Protein AF-A0A965YN11-F1 (afdb_monomer_lite)

Secondary structure (DSSP, 8-state):
-----PPTT-SEEEEEEE-S-BTTBPTTSEEEEEE-SSEEEEEETT--EEEEEGGGEEEEEEEEHHHHTT-TTSHHHHHHHTT-SSTGGG--------S---------EEEEEEEE-TTS-EEEEEEEESS-SSHHHHHHHHHHHTT-----------

Sequence (158 aa):
MGFFKSRKGSIISDYFNLLENVAGFSKGYMYEVSLYIDHLEITSLQKKTVLLNYEQITDVFYGVETELKEKSKSVIGRAVIGGLLFGTAGAVVGGISGDDTKKVKEHHFYFIISYTNSDSEDSYIQFEDTRVYRGLKLSNKLKELSNIQNMSNTDVHL

pLDDT: mean 77.48, std 19.33, range [33.88, 95.94]

Foldseek 3Di:
DDDPDADVQFPDKDKWAWCPCPPNDHGRAIWIWTHHLFWIWTAHPVGDIDIDGLQFWQDKDKFFLVVLCVVCPDPSNVCSVVVNPDPPVPPPPPDPDDDPDPPPPPRWIKIKTWGQDPVRDIDMTITTDPPPDCRVVVRVVSCVSSVPDPPPPPPPDD

Structure (mmCIF, N/CA/C/O backbone):
data_AF-A0A965YN11-F1
#
_entry.id   AF-A0A965YN11-F1
#
loop_
_atom_site.group_PDB
_atom_site.id
_atom_site.type_symbol
_atom_site.label_atom_id
_atom_site.label_alt_id
_atom_site.label_comp_id
_atom_site.label_asym_id
_atom_site.label_entity_id
_atom_site.label_seq_id
_atom_site.pdbx_PDB_ins_code
_atom_site.Cartn_x
_atom_site.Cartn_y
_atom_site.Cartn_z
_atom_site.occupancy
_atom_site.B_iso_or_equiv
_atom_site.auth_seq_id
_atom_site.auth_comp_id
_atom_site.auth_asym_id
_atom_site.auth_atom_id
_atom_site.pdbx_PDB_model_num
ATOM 1 N N . MET A 1 1 ? -12.496 -17.307 -19.658 1.00 36.31 1 MET A N 1
ATOM 2 C CA . MET A 1 1 ? -11.572 -18.113 -18.829 1.00 36.31 1 MET A CA 1
ATOM 3 C C . MET A 1 1 ? -11.024 -17.214 -17.726 1.00 36.31 1 MET A C 1
ATOM 5 O O . MET A 1 1 ? -10.501 -16.164 -18.055 1.00 36.31 1 MET A O 1
ATOM 9 N N . GLY A 1 2 ? -11.221 -17.586 -16.454 1.00 42.03 2 GLY A N 1
ATOM 10 C CA . GLY A 1 2 ? -10.501 -17.047 -15.288 1.00 42.03 2 GLY A CA 1
ATOM 11 C C . GLY A 1 2 ? -10.832 -15.626 -14.811 1.00 42.03 2 GLY A C 1
ATOM 12 O O . GLY A 1 2 ? -9.965 -14.764 -14.841 1.00 42.03 2 GLY A O 1
ATOM 13 N N . PHE A 1 3 ? -12.043 -15.377 -14.299 1.00 42.72 3 PHE A N 1
ATOM 14 C CA . PHE A 1 3 ? -12.280 -14.199 -13.454 1.00 42.72 3 PHE A CA 1
ATOM 15 C C . PHE A 1 3 ? -11.459 -14.354 -12.167 1.00 42.72 3 PHE A C 1
ATOM 17 O O . PHE A 1 3 ? -11.781 -15.213 -11.344 1.00 42.72 3 PHE A O 1
ATOM 24 N N . PHE A 1 4 ? -10.408 -13.549 -11.992 1.00 54.47 4 PHE A N 1
ATOM 25 C CA . PHE A 1 4 ? -9.762 -13.371 -10.692 1.00 54.47 4 PHE A CA 1
ATOM 26 C C . PHE A 1 4 ? -10.833 -12.882 -9.718 1.00 54.47 4 PHE A C 1
ATOM 28 O O . PHE A 1 4 ? -11.298 -11.744 -9.786 1.00 54.47 4 PHE A O 1
ATOM 35 N N . LYS A 1 5 ? -11.324 -13.804 -8.891 1.00 55.16 5 LYS A N 1
ATOM 36 C CA . LYS A 1 5 ? -12.386 -13.534 -7.934 1.00 55.16 5 LYS A CA 1
ATOM 37 C C . LYS A 1 5 ? -11.743 -12.707 -6.831 1.00 55.16 5 LYS A C 1
ATOM 39 O O . LYS A 1 5 ? -10.870 -13.225 -6.142 1.00 55.16 5 LYS A O 1
ATOM 44 N N . SER A 1 6 ? -12.143 -11.439 -6.706 1.00 64.62 6 SER A N 1
ATOM 45 C CA . SER A 1 6 ? -11.751 -10.617 -5.562 1.00 64.62 6 SER A CA 1
ATOM 46 C C . SER A 1 6 ? -11.988 -11.415 -4.277 1.00 64.62 6 SER A C 1
ATOM 48 O O . SER A 1 6 ? -12.947 -12.204 -4.206 1.00 64.62 6 SER A O 1
ATOM 50 N N . ARG A 1 7 ? -11.121 -11.244 -3.277 1.00 73.56 7 ARG A N 1
ATOM 51 C CA . ARG A 1 7 ? -11.280 -11.908 -1.981 1.00 73.56 7 ARG A CA 1
ATOM 52 C C . ARG A 1 7 ? -12.714 -11.734 -1.467 1.00 73.56 7 ARG A C 1
ATOM 54 O O . ARG A 1 7 ? -13.335 -10.690 -1.641 1.00 73.56 7 ARG A O 1
ATOM 61 N N . LYS A 1 8 ? -13.294 -12.784 -0.878 1.00 79.81 8 LYS A N 1
ATOM 62 C CA . LYS A 1 8 ? -14.704 -12.759 -0.454 1.00 79.81 8 LYS A CA 1
ATOM 63 C C . LYS A 1 8 ? -14.946 -11.558 0.473 1.00 79.81 8 LYS A C 1
ATOM 65 O O . LYS A 1 8 ? -14.317 -11.468 1.522 1.00 79.81 8 LYS A O 1
ATOM 70 N N . GLY A 1 9 ? -15.862 -10.674 0.074 1.00 84.12 9 GLY A N 1
ATOM 71 C CA . GLY A 1 9 ? -16.217 -9.462 0.817 1.00 84.12 9 GLY A CA 1
ATOM 72 C C . GLY A 1 9 ? -15.401 -8.214 0.463 1.00 84.12 9 GLY A C 1
ATOM 73 O O . GLY A 1 9 ? -15.788 -7.136 0.900 1.00 84.12 9 GLY A O 1
ATOM 74 N N . SER A 1 10 ? -14.331 -8.323 -0.333 1.00 90.25 10 SER A N 1
ATOM 75 C CA . SER A 1 10 ? -13.588 -7.148 -0.788 1.00 90.25 10 SER A CA 1
ATOM 76 C C . SER A 1 10 ? -14.289 -6.468 -1.965 1.00 90.25 10 SER A C 1
ATOM 78 O O . SER A 1 10 ? -14.893 -7.110 -2.832 1.00 90.25 10 SER A O 1
ATOM 80 N N . ILE A 1 11 ? -14.197 -5.142 -1.997 1.00 92.94 11 ILE A N 1
ATOM 81 C CA . ILE A 1 11 ? -14.661 -4.285 -3.091 1.00 92.94 11 ILE A CA 1
ATOM 82 C C . ILE A 1 11 ? -13.786 -4.539 -4.325 1.00 92.94 11 ILE A C 1
ATOM 84 O O . ILE A 1 11 ? -14.266 -4.730 -5.445 1.00 92.94 11 ILE A O 1
ATOM 88 N N . ILE A 1 12 ? -12.472 -4.559 -4.111 1.00 92.88 12 ILE A N 1
ATOM 89 C CA . ILE A 1 12 ? -11.459 -4.808 -5.129 1.00 92.88 12 ILE A CA 1
ATOM 90 C C . ILE A 1 12 ? -10.226 -5.412 -4.467 1.00 92.88 12 ILE A C 1
ATOM 92 O O . ILE A 1 12 ? -9.878 -5.050 -3.346 1.00 92.88 12 ILE A O 1
ATOM 96 N N . SER A 1 13 ? -9.570 -6.330 -5.169 1.00 92.69 13 SER A N 1
ATOM 97 C CA . SER A 1 13 ? -8.241 -6.794 -4.804 1.00 92.69 13 SER A CA 1
ATOM 98 C C . SER A 1 13 ? -7.375 -7.012 -6.037 1.00 92.69 13 SER A C 1
ATOM 100 O O . SER A 1 13 ? -7.897 -7.248 -7.139 1.00 92.69 13 SER A O 1
ATOM 102 N N . ASP A 1 14 ? -6.065 -6.879 -5.842 1.00 92.88 14 ASP A N 1
ATOM 103 C CA . ASP A 1 14 ? -5.037 -7.228 -6.821 1.00 92.88 14 ASP A CA 1
ATOM 104 C C . ASP A 1 14 ? -3.728 -7.622 -6.117 1.00 92.88 14 ASP A C 1
ATOM 106 O O . ASP A 1 14 ? -3.553 -7.375 -4.920 1.00 92.88 14 ASP A O 1
ATOM 110 N N . TYR A 1 15 ? -2.822 -8.260 -6.854 1.00 92.25 15 TYR A N 1
ATOM 111 C CA . TYR A 1 15 ? -1.531 -8.713 -6.342 1.00 92.25 15 TYR A CA 1
ATOM 112 C C . TYR A 1 15 ? -0.395 -7.815 -6.812 1.00 92.25 15 TYR A C 1
ATOM 114 O O . TYR A 1 15 ? -0.234 -7.606 -8.012 1.00 92.25 15 TYR A O 1
ATOM 122 N N . PHE A 1 16 ? 0.460 -7.413 -5.876 1.00 92.62 16 PHE A N 1
ATOM 123 C CA . PHE A 1 16 ? 1.628 -6.580 -6.148 1.00 92.62 16 PHE A CA 1
ATOM 124 C C . PHE A 1 16 ? 2.895 -7.188 -5.546 1.00 92.62 16 PHE A C 1
ATOM 126 O O . PHE A 1 16 ? 2.833 -7.927 -4.560 1.00 92.62 16 PHE A O 1
ATOM 133 N N . ASN A 1 17 ? 4.048 -6.892 -6.144 1.00 92.19 17 ASN A N 1
ATOM 134 C CA . ASN A 1 17 ? 5.356 -7.294 -5.635 1.00 92.19 17 ASN A CA 1
ATOM 135 C C . ASN A 1 17 ? 5.834 -6.282 -4.584 1.00 92.19 17 ASN A C 1
ATOM 137 O O . ASN A 1 17 ? 5.927 -5.097 -4.880 1.00 92.19 17 ASN A O 1
ATOM 141 N N . LEU A 1 18 ? 6.122 -6.716 -3.358 1.00 91.94 18 LEU A N 1
ATOM 142 C CA . LEU A 1 18 ? 6.573 -5.819 -2.289 1.00 91.94 18 LEU A CA 1
ATOM 143 C C . LEU A 1 18 ? 8.054 -5.455 -2.466 1.00 91.94 18 LEU A C 1
ATOM 145 O O . LEU A 1 18 ? 8.894 -6.342 -2.628 1.00 91.94 18 LEU A O 1
ATOM 149 N N . LEU A 1 19 ? 8.392 -4.168 -2.383 1.00 89.75 19 LEU A N 1
ATOM 150 C CA . LEU A 1 19 ? 9.752 -3.676 -2.640 1.00 89.75 19 LEU A CA 1
ATOM 151 C C . LEU A 1 19 ? 10.597 -3.463 -1.376 1.00 89.75 19 LEU A C 1
ATOM 153 O O . LEU A 1 19 ? 11.809 -3.265 -1.471 1.00 89.75 19 LEU A O 1
ATOM 157 N N . GLU A 1 20 ? 10.001 -3.589 -0.193 1.00 85.94 20 GLU A N 1
ATOM 158 C CA . GLU A 1 20 ? 10.672 -3.382 1.092 1.00 85.94 20 GLU A CA 1
ATOM 159 C C . GLU A 1 20 ? 10.304 -4.441 2.140 1.00 85.94 20 GLU A C 1
ATOM 161 O O . GLU A 1 20 ? 9.361 -5.211 1.976 1.00 85.94 20 GLU A O 1
ATOM 166 N N . ASN A 1 21 ? 11.084 -4.518 3.219 1.00 88.50 21 ASN A N 1
ATOM 167 C CA . ASN A 1 21 ? 10.730 -5.353 4.364 1.00 88.50 21 ASN A CA 1
ATOM 168 C C . ASN A 1 21 ? 9.928 -4.500 5.350 1.00 88.50 21 ASN A C 1
ATOM 170 O O . ASN A 1 21 ? 10.494 -3.606 5.971 1.00 88.50 21 ASN A O 1
ATOM 174 N N . VAL A 1 22 ? 8.638 -4.782 5.518 1.00 88.00 22 VAL A N 1
ATOM 175 C CA . VAL A 1 22 ? 7.736 -3.967 6.349 1.00 88.00 22 VAL A CA 1
ATOM 176 C C . VAL A 1 22 ? 6.652 -4.833 6.979 1.00 88.00 22 VAL A C 1
ATOM 178 O O . VAL A 1 22 ? 6.256 -5.838 6.401 1.00 88.00 22 VAL A O 1
ATOM 181 N N . ALA A 1 23 ? 6.192 -4.498 8.189 1.00 83.88 23 ALA A N 1
ATOM 182 C CA . ALA A 1 23 ? 5.136 -5.231 8.909 1.00 83.88 23 ALA A CA 1
ATOM 183 C C . ALA A 1 23 ? 5.383 -6.760 9.039 1.00 83.88 23 ALA A C 1
ATOM 185 O O . ALA A 1 23 ? 4.466 -7.587 9.084 1.00 83.88 23 ALA A O 1
ATOM 186 N N . GLY A 1 24 ? 6.658 -7.166 9.088 1.00 86.81 24 GLY A N 1
ATOM 187 C CA . GLY A 1 24 ? 7.063 -8.573 9.087 1.00 86.81 24 GLY A CA 1
ATOM 188 C C . GLY A 1 24 ? 6.750 -9.309 7.776 1.00 86.81 24 GLY A C 1
ATOM 189 O O . GLY A 1 24 ? 6.561 -10.528 7.797 1.00 86.81 24 GLY A O 1
ATOM 190 N N . PHE A 1 25 ? 6.637 -8.575 6.673 1.00 91.62 25 PHE A N 1
ATOM 191 C CA . PHE A 1 25 ? 6.639 -9.058 5.300 1.00 91.62 25 PHE A CA 1
ATOM 192 C C . PHE A 1 25 ? 8.020 -8.862 4.680 1.00 91.62 25 PHE A C 1
ATOM 194 O O . PHE A 1 25 ? 8.745 -7.925 5.015 1.00 91.62 25 PHE A O 1
ATOM 201 N N . SER A 1 26 ? 8.388 -9.780 3.793 1.00 90.31 26 SER A N 1
ATOM 202 C CA . SER A 1 26 ? 9.671 -9.764 3.096 1.00 90.31 26 SER A CA 1
ATOM 203 C C . SER A 1 26 ? 9.517 -9.214 1.683 1.00 90.31 26 SER A C 1
ATOM 205 O O . SER A 1 26 ? 8.559 -9.572 0.987 1.00 90.31 26 SER A O 1
ATOM 207 N N . LYS A 1 27 ? 10.486 -8.398 1.257 1.00 90.88 27 LYS A N 1
ATOM 208 C CA . LYS A 1 27 ? 10.595 -7.880 -0.113 1.00 90.88 27 LYS A CA 1
ATOM 209 C C . LYS A 1 27 ? 10.747 -9.000 -1.147 1.00 90.88 27 LYS A C 1
ATOM 211 O O . LYS A 1 27 ? 11.281 -10.066 -0.836 1.00 90.88 27 LYS A O 1
ATOM 216 N N . GLY A 1 28 ? 10.337 -8.730 -2.383 1.00 88.12 28 GLY A N 1
ATOM 217 C CA . GLY A 1 28 ? 10.444 -9.644 -3.526 1.00 88.12 28 GLY A CA 1
ATOM 218 C C . GLY A 1 28 ? 9.354 -10.717 -3.593 1.00 88.12 28 GLY A C 1
ATOM 219 O O . GLY A 1 28 ? 9.418 -11.600 -4.445 1.00 88.12 28 GLY A O 1
ATOM 220 N N . TYR A 1 29 ? 8.366 -10.663 -2.697 1.00 91.06 29 TYR A N 1
ATOM 221 C CA . TYR A 1 29 ? 7.218 -11.567 -2.698 1.00 91.06 29 TYR A CA 1
ATOM 222 C C . TYR A 1 29 ? 5.943 -10.840 -3.119 1.00 91.06 29 TYR A C 1
ATOM 224 O O . TYR A 1 29 ? 5.797 -9.632 -2.927 1.00 91.06 29 TYR A O 1
ATOM 232 N N . MET A 1 30 ? 4.994 -11.608 -3.660 1.00 92.50 30 MET A N 1
ATOM 233 C CA . MET A 1 30 ? 3.675 -11.097 -4.013 1.00 92.50 30 MET A CA 1
ATOM 234 C C . MET A 1 30 ? 2.742 -11.075 -2.804 1.00 92.50 30 MET A C 1
ATOM 236 O O . MET A 1 30 ? 2.601 -12.080 -2.100 1.00 92.50 30 MET A O 1
ATOM 240 N N . 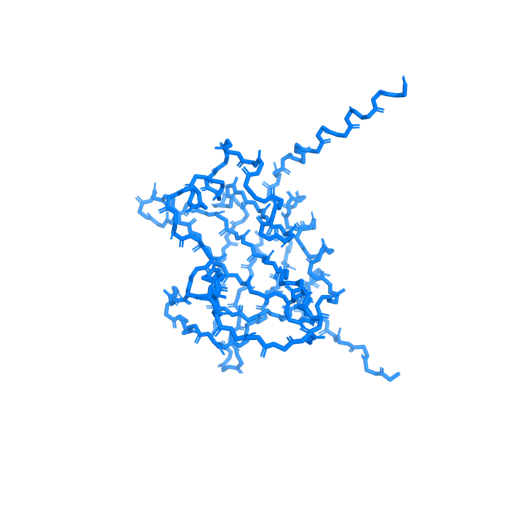TYR A 1 31 ? 2.042 -9.959 -2.636 1.00 94.44 31 TYR A N 1
ATOM 241 C CA . TYR A 1 31 ? 1.004 -9.781 -1.626 1.00 94.44 31 TYR A CA 1
ATOM 242 C C . TYR A 1 31 ? -0.287 -9.329 -2.297 1.00 94.44 31 TYR A C 1
ATOM 244 O O . TYR A 1 31 ? -0.264 -8.551 -3.251 1.00 94.44 31 TYR A O 1
ATOM 252 N N . GLU A 1 32 ? -1.414 -9.845 -1.814 1.00 94.38 32 GLU A N 1
ATOM 253 C CA . GLU A 1 32 ? -2.732 -9.364 -2.216 1.00 94.38 32 GLU A CA 1
ATOM 254 C C . GLU A 1 32 ? -3.061 -8.115 -1.406 1.00 94.38 32 GLU A C 1
ATOM 256 O O . GLU A 1 32 ? -3.100 -8.175 -0.177 1.00 94.38 32 GLU A O 1
ATOM 261 N N . VAL A 1 33 ? -3.334 -7.006 -2.086 1.00 95.50 33 VAL A N 1
ATOM 262 C CA . VAL A 1 33 ? -3.939 -5.829 -1.465 1.00 95.50 33 VAL A CA 1
ATOM 263 C C . VAL A 1 33 ? -5.436 -5.892 -1.730 1.00 95.50 33 VAL A C 1
ATOM 265 O O . VAL A 1 33 ? -5.865 -5.967 -2.882 1.00 95.50 33 VAL A O 1
ATOM 268 N N . SER A 1 34 ? -6.233 -5.890 -0.667 1.00 95.88 34 SER A N 1
ATOM 269 C CA . SER A 1 34 ? -7.694 -5.979 -0.718 1.00 95.88 34 SER A CA 1
ATOM 270 C C . SER A 1 34 ? -8.326 -4.779 -0.030 1.00 95.88 34 SER A C 1
ATOM 272 O O . SER A 1 34 ? -7.984 -4.468 1.106 1.00 95.88 34 SER A O 1
ATOM 274 N N . LEU A 1 35 ? -9.273 -4.130 -0.702 1.00 95.62 35 LEU A N 1
ATOM 275 C CA . LEU A 1 35 ? -10.048 -3.029 -0.134 1.00 95.62 35 LEU A CA 1
ATOM 276 C C . LEU A 1 35 ? -11.397 -3.539 0.356 1.00 95.62 35 LEU A C 1
ATOM 278 O O . LEU A 1 35 ? -12.161 -4.119 -0.423 1.00 95.62 35 LEU A O 1
ATOM 282 N N . TYR A 1 36 ? -11.698 -3.288 1.621 1.00 94.94 36 TYR A N 1
ATOM 283 C CA . TYR A 1 36 ? -12.997 -3.521 2.239 1.00 94.94 36 TYR A CA 1
ATOM 284 C C . TYR A 1 36 ? -13.720 -2.189 2.460 1.00 94.94 36 TYR A C 1
ATOM 286 O O . TYR A 1 36 ? -13.236 -1.130 2.066 1.00 94.94 36 TYR A O 1
ATOM 294 N N . ILE A 1 37 ? -14.927 -2.232 3.018 1.00 91.69 37 ILE A N 1
ATOM 295 C CA . ILE A 1 37 ? -15.740 -1.024 3.215 1.00 91.69 37 ILE A CA 1
ATOM 296 C C . ILE A 1 37 ? -15.119 -0.057 4.234 1.00 91.69 37 ILE A C 1
ATOM 298 O O . ILE A 1 37 ? -15.268 1.151 4.100 1.00 91.69 37 ILE A O 1
ATOM 302 N N . ASP A 1 38 ? -14.403 -0.592 5.216 1.00 93.31 38 ASP A N 1
ATOM 303 C CA . ASP A 1 38 ? -13.913 0.091 6.413 1.00 93.31 38 ASP A CA 1
ATOM 304 C C . ASP A 1 38 ? -12.381 0.071 6.543 1.00 93.31 38 ASP A C 1
ATOM 306 O O . ASP A 1 38 ? -11.812 0.920 7.224 1.00 93.31 38 ASP A O 1
ATOM 310 N N . HIS A 1 39 ? -11.701 -0.863 5.874 1.00 94.81 39 HIS A N 1
ATOM 311 C CA . HIS A 1 39 ? -10.251 -1.014 5.971 1.00 94.81 39 HIS A CA 1
ATOM 312 C C . HIS A 1 39 ? -9.616 -1.589 4.698 1.00 94.81 39 HIS A C 1
ATOM 314 O O . HIS A 1 39 ? -10.282 -2.149 3.822 1.00 94.81 39 HIS A O 1
ATOM 320 N N . LEU A 1 40 ? -8.291 -1.493 4.630 1.00 95.88 40 LEU A N 1
ATOM 321 C CA . LEU A 1 40 ? -7.442 -2.180 3.664 1.00 95.88 40 LEU A CA 1
ATOM 322 C C . LEU A 1 40 ? -6.755 -3.374 4.338 1.00 95.88 40 LEU A C 1
ATOM 324 O O . LEU A 1 40 ? -6.287 -3.272 5.471 1.00 95.88 40 LEU A O 1
ATOM 328 N N . GLU A 1 41 ? -6.640 -4.493 3.624 1.00 95.94 41 GLU A N 1
ATOM 329 C CA . GLU A 1 41 ? -5.837 -5.646 4.040 1.00 95.94 41 GLU A CA 1
ATOM 330 C C . GLU A 1 41 ? -4.694 -5.914 3.060 1.00 95.94 41 GLU A C 1
ATOM 332 O O . GLU A 1 41 ? -4.873 -5.864 1.841 1.00 95.94 41 GLU A O 1
ATOM 337 N N . ILE A 1 42 ? -3.533 -6.273 3.607 1.00 95.44 42 ILE A N 1
ATOM 338 C CA . ILE A 1 42 ? -2.386 -6.799 2.866 1.00 95.44 42 ILE A CA 1
ATOM 339 C C . ILE A 1 42 ? -2.175 -8.238 3.315 1.00 95.44 42 ILE A C 1
ATOM 341 O O . ILE A 1 42 ? -1.905 -8.501 4.490 1.00 95.44 42 ILE A O 1
ATOM 345 N N . THR A 1 43 ? -2.281 -9.176 2.380 1.00 94.94 43 THR A N 1
ATOM 346 C CA . THR A 1 43 ? -2.270 -10.608 2.685 1.00 94.94 43 THR A CA 1
ATOM 347 C C . THR A 1 43 ? -1.178 -11.330 1.920 1.00 94.94 43 THR A C 1
ATOM 349 O O . THR A 1 43 ? -1.064 -11.225 0.699 1.00 94.94 43 THR A O 1
ATOM 352 N N . SER A 1 44 ? -0.374 -12.106 2.644 1.00 92.62 44 SER A N 1
ATOM 353 C CA . SER A 1 44 ? 0.621 -12.991 2.047 1.00 92.62 44 SER A CA 1
ATOM 354 C C . SER A 1 44 ? -0.026 -14.259 1.489 1.00 92.62 44 SER A C 1
ATOM 356 O O . SER A 1 44 ? -1.105 -14.677 1.913 1.00 92.62 44 SER A O 1
ATOM 358 N N . LEU A 1 45 ? 0.685 -14.958 0.602 1.00 85.69 45 LEU A N 1
ATOM 359 C CA . LEU A 1 45 ? 0.257 -16.274 0.105 1.00 85.69 45 LEU A CA 1
ATOM 360 C C . LEU A 1 45 ? 0.060 -17.312 1.230 1.00 85.69 45 LEU A C 1
ATOM 362 O O . LEU A 1 45 ? -0.730 -18.241 1.086 1.00 85.69 45 LEU A O 1
ATOM 366 N N . GLN A 1 46 ? 0.732 -17.130 2.371 1.00 88.00 46 GLN A N 1
ATOM 367 C CA . GLN A 1 46 ? 0.596 -17.968 3.569 1.00 88.00 46 GLN A CA 1
ATOM 368 C C . GLN A 1 46 ? -0.562 -17.529 4.486 1.00 88.00 46 GLN A C 1
ATOM 370 O O . GLN A 1 46 ? -0.667 -18.004 5.614 1.00 88.00 46 GLN A O 1
ATOM 375 N N . LYS A 1 47 ? -1.438 -16.627 4.021 1.00 86.88 47 LYS A N 1
ATOM 376 C CA . LYS A 1 47 ? -2.591 -16.071 4.753 1.00 86.88 47 LYS A CA 1
ATOM 377 C C . LYS A 1 47 ? -2.246 -15.225 5.984 1.00 86.88 47 LYS A C 1
ATOM 379 O O . LYS A 1 47 ? -3.141 -14.892 6.761 1.00 86.88 47 LYS A O 1
ATOM 384 N N . LYS A 1 48 ? -0.984 -14.815 6.151 1.00 92.44 48 LYS A N 1
ATOM 385 C CA . LYS A 1 48 ? -0.641 -13.759 7.114 1.00 92.44 48 LYS A CA 1
ATOM 386 C C . LYS A 1 48 ? -1.223 -12.448 6.593 1.00 92.44 48 LYS A C 1
ATOM 388 O O . LYS A 1 48 ? -0.971 -12.099 5.443 1.00 92.44 48 LYS A O 1
ATOM 393 N N . THR A 1 49 ? -1.987 -11.752 7.427 1.00 93.44 49 THR A N 1
ATOM 394 C CA . THR A 1 49 ? -2.703 -10.533 7.038 1.00 93.44 49 THR A CA 1
ATOM 395 C C . THR A 1 49 ? -2.330 -9.385 7.960 1.00 93.44 49 THR A C 1
ATOM 397 O O . THR A 1 49 ? -2.201 -9.579 9.168 1.00 93.44 49 THR A O 1
ATOM 400 N N . VAL A 1 50 ? -2.150 -8.207 7.372 1.00 93.38 50 VAL A N 1
ATOM 401 C CA . VAL A 1 50 ? -2.006 -6.928 8.069 1.00 93.38 50 VAL A CA 1
ATOM 402 C C . VAL A 1 50 ? -3.167 -6.041 7.641 1.00 93.38 50 VAL A C 1
ATOM 404 O O . VAL A 1 50 ? -3.514 -6.015 6.461 1.00 93.38 50 VAL A O 1
ATOM 407 N N . LEU A 1 51 ? -3.760 -5.343 8.604 1.00 94.44 51 LEU A N 1
ATOM 408 C CA . LEU A 1 51 ? -4.879 -4.431 8.402 1.00 94.44 51 LEU A CA 1
ATOM 409 C C . LEU A 1 51 ? -4.396 -2.989 8.555 1.00 94.44 51 LEU A C 1
ATOM 411 O O . LEU A 1 51 ? -3.607 -2.696 9.453 1.00 94.44 51 LEU A O 1
ATOM 415 N N . LEU A 1 52 ? -4.892 -2.106 7.692 1.00 93.88 52 LEU A N 1
ATOM 416 C CA . LEU A 1 52 ? -4.665 -0.669 7.758 1.00 93.88 52 LEU A CA 1
ATOM 417 C C . LEU A 1 52 ? -6.004 0.062 7.623 1.00 93.88 52 LEU A C 1
ATOM 419 O O . LEU A 1 52 ? -6.726 -0.133 6.642 1.00 93.88 52 LEU A O 1
ATOM 423 N N . ASN A 1 53 ? -6.340 0.900 8.604 1.00 94.94 53 ASN A N 1
ATOM 424 C CA . ASN A 1 53 ? -7.558 1.706 8.545 1.00 94.94 53 ASN A CA 1
ATOM 425 C C . ASN A 1 53 ? -7.381 2.868 7.566 1.00 94.94 53 ASN A C 1
ATOM 427 O O . ASN A 1 53 ? -6.296 3.443 7.468 1.00 94.94 53 ASN A O 1
ATOM 431 N N . TYR A 1 54 ? -8.458 3.263 6.886 1.00 94.62 54 TYR A N 1
ATOM 432 C CA . TYR A 1 54 ? -8.395 4.353 5.909 1.00 94.62 54 TYR A CA 1
ATOM 433 C C . TYR A 1 54 ? -7.984 5.695 6.519 1.00 94.62 54 TYR A C 1
ATOM 435 O O . TYR A 1 54 ? -7.294 6.460 5.853 1.00 94.62 54 TYR A O 1
ATOM 443 N N . GLU A 1 55 ? -8.326 5.935 7.786 1.00 92.00 55 GLU A N 1
ATOM 444 C CA . GLU A 1 55 ? -7.937 7.133 8.546 1.00 92.00 55 GLU A CA 1
ATOM 445 C C . GLU A 1 55 ? -6.424 7.246 8.774 1.00 92.00 55 GLU A C 1
ATOM 447 O O . GLU A 1 55 ? -5.914 8.342 8.985 1.00 92.00 55 GLU A O 1
ATOM 452 N N . GLN A 1 56 ? -5.695 6.126 8.727 1.00 93.19 56 GLN A N 1
ATOM 453 C CA . GLN A 1 56 ? -4.240 6.130 8.872 1.00 93.19 56 GLN A CA 1
ATOM 454 C C . GLN A 1 56 ? -3.535 6.505 7.571 1.00 93.19 56 GLN A C 1
ATOM 456 O O . GLN A 1 56 ? -2.350 6.815 7.606 1.00 93.19 56 GLN A O 1
ATOM 461 N N . ILE A 1 57 ? -4.216 6.430 6.425 1.00 93.88 57 ILE A N 1
ATOM 462 C CA . ILE A 1 57 ? -3.603 6.625 5.112 1.00 93.88 57 ILE A CA 1
ATOM 463 C C . ILE A 1 57 ? -3.535 8.119 4.807 1.00 93.88 57 ILE A C 1
ATOM 465 O O . ILE A 1 57 ? -4.551 8.808 4.773 1.00 93.88 57 ILE A O 1
ATOM 469 N N . THR A 1 58 ? -2.328 8.610 4.544 1.00 92.12 58 THR A N 1
ATOM 470 C CA . THR A 1 58 ? -2.052 10.042 4.360 1.00 92.12 58 THR A CA 1
ATOM 471 C C . THR A 1 58 ? -1.822 10.427 2.900 1.00 92.12 58 THR A C 1
ATOM 473 O O . THR A 1 58 ? -2.132 11.549 2.503 1.00 92.12 58 THR A O 1
ATOM 476 N N . ASP A 1 59 ? -1.307 9.513 2.075 1.00 91.19 59 ASP A N 1
ATOM 477 C CA . ASP A 1 59 ? -1.160 9.705 0.629 1.00 91.19 59 ASP A CA 1
ATOM 478 C C . ASP A 1 59 ? -1.143 8.351 -0.090 1.00 91.19 59 ASP A C 1
ATOM 480 O O . ASP A 1 59 ? -0.754 7.324 0.469 1.00 91.19 59 ASP A O 1
ATOM 484 N N . VAL A 1 60 ? -1.552 8.354 -1.356 1.00 92.12 60 VAL A N 1
ATOM 485 C CA . VAL A 1 60 ? -1.547 7.170 -2.218 1.00 92.12 60 VAL A CA 1
ATOM 486 C C . VAL A 1 60 ? -1.030 7.565 -3.590 1.00 92.12 60 VAL A C 1
ATOM 488 O O . VAL A 1 60 ? -1.574 8.454 -4.256 1.00 92.12 60 VAL A O 1
ATOM 491 N N . PHE A 1 61 ? -0.020 6.847 -4.061 1.00 91.06 61 PHE A N 1
ATOM 492 C CA . PHE A 1 61 ? 0.531 7.010 -5.395 1.00 91.06 61 PHE A CA 1
ATOM 493 C C . PHE A 1 61 ? 0.381 5.725 -6.208 1.00 91.06 61 PHE A C 1
ATOM 495 O O . PHE A 1 61 ? 0.634 4.631 -5.713 1.00 91.06 61 PHE A O 1
ATOM 502 N N . TYR A 1 62 ? -0.010 5.879 -7.470 1.00 91.44 62 TYR A N 1
ATOM 503 C CA . TYR A 1 62 ? 0.068 4.833 -8.477 1.00 91.44 62 TYR A CA 1
ATOM 504 C C . TYR A 1 62 ? 0.522 5.464 -9.787 1.00 91.44 62 TYR A C 1
ATOM 506 O O . TYR A 1 62 ? -0.121 6.412 -10.238 1.00 91.44 62 TYR A O 1
ATOM 514 N N . GLY A 1 63 ? 1.591 4.946 -10.380 1.00 88.62 63 GLY A N 1
ATOM 515 C CA . GLY A 1 63 ? 2.174 5.513 -11.592 1.00 88.62 63 GLY A CA 1
ATOM 516 C C . GLY A 1 63 ? 3.631 5.108 -11.774 1.00 88.62 63 GLY A C 1
ATOM 517 O O . GLY A 1 63 ? 4.126 4.210 -11.094 1.00 88.62 63 GLY A O 1
ATOM 518 N N . VAL A 1 64 ? 4.325 5.769 -12.693 1.00 84.44 64 VAL A N 1
ATOM 519 C CA . VAL A 1 64 ? 5.748 5.511 -12.978 1.00 84.44 64 VAL A CA 1
ATOM 520 C C . VAL A 1 64 ? 6.660 6.474 -12.211 1.00 84.44 64 VAL A C 1
ATOM 522 O O . VAL A 1 64 ? 6.237 7.559 -11.820 1.00 84.44 64 VAL A O 1
ATOM 525 N N . GLU A 1 65 ? 7.938 6.118 -12.031 1.00 73.56 65 GLU A N 1
ATOM 526 C CA . GLU A 1 65 ? 8.915 6.925 -11.268 1.00 73.56 65 GLU A CA 1
ATOM 527 C C . GLU A 1 65 ? 8.979 8.396 -11.723 1.00 73.56 65 GLU A C 1
ATOM 529 O O . GLU A 1 65 ? 9.083 9.308 -10.900 1.00 73.56 65 GLU A O 1
ATOM 534 N N . THR A 1 66 ? 8.896 8.644 -13.034 1.00 70.88 66 THR A N 1
ATOM 535 C CA . THR A 1 66 ? 8.991 9.997 -13.602 1.00 70.88 66 THR A CA 1
ATOM 536 C C . THR A 1 66 ? 7.879 10.928 -13.123 1.00 70.88 66 THR A C 1
ATOM 538 O O . THR A 1 66 ? 8.123 12.121 -13.000 1.00 70.88 66 THR A O 1
ATOM 541 N N . GLU A 1 67 ? 6.700 10.400 -12.787 1.00 72.81 67 GLU A N 1
ATOM 542 C CA . GLU A 1 67 ? 5.561 11.193 -12.300 1.00 72.81 67 GLU A CA 1
ATOM 543 C C . GLU A 1 67 ? 5.740 11.644 -10.841 1.00 72.81 67 GLU A C 1
ATOM 545 O O . GLU A 1 67 ? 5.162 12.644 -10.417 1.00 72.81 67 GLU A O 1
ATOM 550 N N . LEU A 1 68 ? 6.565 10.945 -10.051 1.00 67.50 68 LEU A N 1
ATOM 551 C CA . LEU A 1 68 ? 6.806 11.332 -8.657 1.00 67.50 68 LEU A CA 1
ATOM 552 C C . LEU A 1 68 ? 7.810 12.463 -8.502 1.00 67.50 68 LEU A C 1
ATOM 554 O O . LEU A 1 68 ? 7.699 13.237 -7.551 1.00 67.50 68 LEU A O 1
ATOM 558 N N . LYS A 1 69 ? 8.778 12.578 -9.420 1.00 63.12 69 LYS A N 1
ATOM 559 C CA . LYS A 1 69 ? 9.786 13.653 -9.378 1.00 63.12 69 LYS A CA 1
ATOM 560 C C . LYS A 1 69 ? 9.148 15.041 -9.477 1.00 63.12 69 LYS A C 1
ATOM 562 O O . LYS A 1 69 ? 9.718 16.012 -8.989 1.00 63.12 69 LYS A O 1
ATOM 567 N N . GLU A 1 70 ? 7.944 15.126 -10.033 1.00 61.00 70 GLU A N 1
ATOM 568 C CA . GLU A 1 70 ? 7.189 16.370 -10.187 1.00 61.00 70 GLU A CA 1
ATOM 569 C C . GLU A 1 70 ? 6.323 16.709 -8.954 1.00 61.00 70 GLU A C 1
ATOM 571 O O . GLU A 1 70 ? 5.934 17.862 -8.759 1.00 61.00 70 GLU A O 1
ATOM 576 N N . LYS A 1 71 ? 6.062 15.744 -8.058 1.00 62.97 71 LYS A N 1
ATOM 577 C CA . LYS A 1 71 ? 5.118 15.883 -6.934 1.00 62.97 71 LYS A CA 1
ATOM 578 C C . LYS A 1 71 ? 5.837 16.075 -5.589 1.00 62.97 71 LYS A C 1
ATOM 580 O O . LYS A 1 71 ? 5.751 15.239 -4.701 1.00 62.97 71 LYS A O 1
ATOM 585 N N . SER A 1 72 ? 6.516 17.206 -5.389 1.00 58.69 72 SER A N 1
ATOM 586 C CA . SER A 1 72 ? 7.370 17.460 -4.205 1.00 58.69 72 SER A CA 1
ATOM 587 C C . SER A 1 72 ? 6.648 17.742 -2.871 1.00 58.69 72 SER A C 1
ATOM 589 O O . SER A 1 72 ? 7.287 17.780 -1.819 1.00 58.69 72 SER A O 1
ATOM 591 N N . LYS A 1 73 ? 5.324 17.964 -2.873 1.00 65.69 73 LYS A N 1
ATOM 592 C CA . LYS A 1 73 ? 4.585 18.419 -1.675 1.00 65.69 73 LYS A CA 1
ATOM 593 C C . LYS A 1 73 ? 4.108 17.306 -0.733 1.00 65.69 73 LYS A C 1
ATOM 595 O O . LYS A 1 73 ? 3.761 17.631 0.400 1.00 65.69 73 LYS A O 1
ATOM 600 N N . SER A 1 74 ? 4.082 16.041 -1.156 1.00 78.19 74 SER A N 1
ATOM 601 C CA . SER A 1 74 ? 3.542 14.940 -0.342 1.00 78.19 74 SER A CA 1
ATOM 602 C C . SER A 1 74 ? 4.618 14.120 0.377 1.00 78.19 74 SER A C 1
ATOM 604 O O . SER A 1 74 ? 5.800 14.225 0.047 1.00 78.19 74 SER A O 1
ATOM 606 N N . VAL A 1 75 ? 4.211 13.304 1.362 1.00 80.50 75 VAL A N 1
ATOM 607 C CA . VAL A 1 75 ? 5.101 12.385 2.106 1.00 80.50 75 VAL A CA 1
ATOM 608 C C . VAL A 1 75 ? 5.864 11.485 1.136 1.00 80.50 75 VAL A C 1
ATOM 610 O O . VAL A 1 75 ? 7.091 11.418 1.188 1.00 80.50 75 VAL A O 1
ATOM 613 N N . ILE A 1 76 ? 5.142 10.892 0.180 1.00 82.25 76 ILE A N 1
ATOM 614 C CA . ILE A 1 76 ? 5.719 10.073 -0.887 1.00 82.25 76 ILE A CA 1
ATOM 615 C C . ILE A 1 76 ? 6.741 10.900 -1.675 1.00 82.25 76 ILE A C 1
ATOM 617 O O . ILE A 1 76 ? 7.898 10.508 -1.764 1.00 82.25 76 ILE A O 1
ATOM 621 N N . GLY A 1 77 ? 6.369 12.085 -2.172 1.00 77.06 77 GLY A N 1
ATOM 622 C CA . GLY A 1 77 ? 7.270 12.952 -2.940 1.00 77.06 77 GLY A CA 1
ATOM 623 C C . GLY A 1 77 ? 8.570 13.316 -2.217 1.00 77.06 77 GLY A C 1
ATOM 624 O O . GLY A 1 77 ? 9.650 13.274 -2.808 1.00 77.06 77 GLY A O 1
ATOM 625 N N . ARG A 1 78 ? 8.490 13.617 -0.916 1.00 76.12 78 ARG A N 1
ATOM 626 C CA . ARG A 1 78 ? 9.670 13.892 -0.081 1.00 76.12 78 ARG A CA 1
ATOM 627 C C . ARG A 1 78 ? 10.557 12.661 0.074 1.00 76.12 78 ARG A C 1
ATOM 629 O O . ARG A 1 78 ? 11.775 12.792 -0.011 1.00 76.12 78 ARG A O 1
ATOM 636 N N . ALA A 1 79 ? 9.968 11.480 0.251 1.00 80.06 79 ALA A N 1
ATOM 637 C CA . ALA A 1 79 ? 10.715 10.228 0.339 1.00 80.06 79 ALA A CA 1
ATOM 638 C C . ALA A 1 79 ? 11.415 9.874 -0.989 1.00 80.06 79 ALA A C 1
ATOM 640 O O . ALA A 1 79 ? 12.541 9.379 -0.968 1.00 80.06 79 ALA A O 1
ATOM 641 N N . VAL A 1 80 ? 10.817 10.208 -2.140 1.00 76.44 80 VAL A N 1
ATOM 642 C CA . VAL A 1 80 ? 11.480 10.095 -3.455 1.00 76.44 80 VAL A CA 1
ATOM 643 C C . VAL A 1 80 ? 12.684 11.027 -3.554 1.00 76.44 80 VAL A C 1
ATOM 645 O O . VAL A 1 80 ? 13.771 10.584 -3.914 1.00 76.44 80 VAL A O 1
ATOM 648 N N . ILE A 1 81 ? 12.512 12.307 -3.208 1.00 73.12 81 ILE A N 1
ATOM 649 C CA . ILE A 1 81 ? 13.601 13.300 -3.231 1.00 73.12 81 ILE A CA 1
ATOM 650 C C . ILE A 1 81 ? 14.735 12.892 -2.280 1.00 73.12 81 ILE A C 1
ATOM 652 O O . ILE A 1 81 ? 15.906 13.062 -2.610 1.00 73.12 81 ILE A O 1
ATOM 656 N N . GLY A 1 82 ? 14.395 12.324 -1.121 1.00 68.06 82 GLY A N 1
ATOM 657 C CA . GLY A 1 82 ? 15.353 11.808 -0.143 1.00 68.06 82 GLY A CA 1
ATOM 658 C C . GLY A 1 82 ? 16.033 10.491 -0.535 1.00 68.06 82 GLY A C 1
ATOM 659 O O . GLY A 1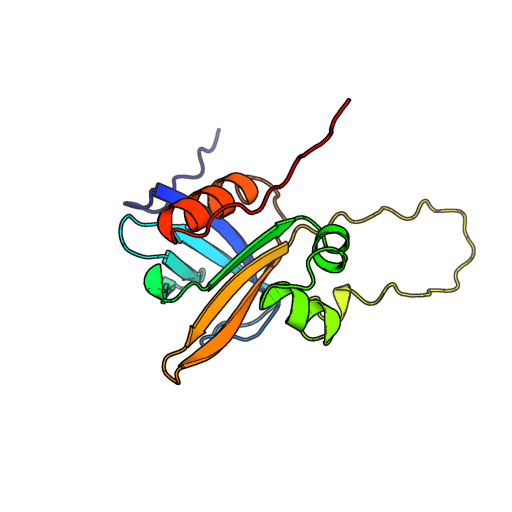 82 ? 16.864 10.009 0.229 1.00 68.06 82 GLY A O 1
ATOM 660 N N . GLY A 1 83 ? 15.692 9.898 -1.687 1.00 73.88 83 GLY A N 1
ATOM 661 C CA . GLY A 1 83 ? 16.254 8.623 -2.150 1.00 73.88 83 GLY A CA 1
ATOM 662 C C . GLY A 1 83 ? 15.802 7.399 -1.345 1.00 73.88 83 GLY A C 1
ATOM 663 O O . GLY A 1 83 ? 16.439 6.351 -1.421 1.00 73.88 83 GLY A O 1
ATOM 664 N N . LEU A 1 84 ? 14.730 7.528 -0.558 1.00 77.06 84 LEU A N 1
ATOM 665 C CA . LEU A 1 84 ? 14.195 6.463 0.297 1.00 77.06 84 LEU A CA 1
ATOM 666 C C . LEU A 1 84 ? 13.231 5.529 -0.454 1.00 77.06 84 LEU A C 1
ATOM 668 O O . LEU A 1 84 ? 13.093 4.361 -0.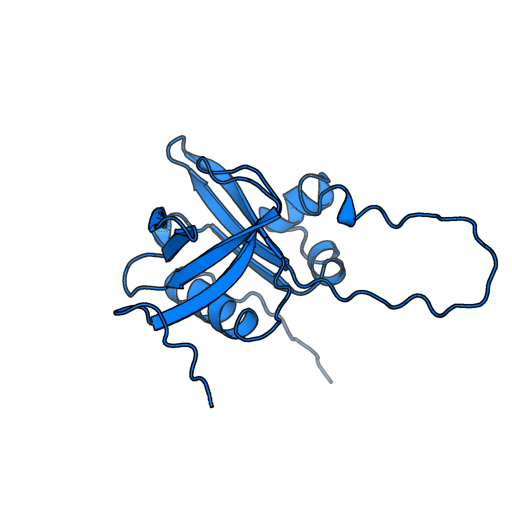093 1.00 77.06 84 LEU A O 1
ATOM 672 N N . LEU A 1 85 ? 12.587 6.027 -1.513 1.00 78.06 85 LEU A N 1
ATOM 673 C CA . LEU A 1 85 ? 11.742 5.241 -2.415 1.00 78.06 85 LEU A CA 1
ATOM 674 C C . LEU A 1 85 ? 12.505 4.836 -3.685 1.00 78.06 85 LEU A C 1
ATOM 676 O O . LEU A 1 85 ? 13.377 5.566 -4.150 1.00 78.06 85 LEU A O 1
ATOM 680 N N . PHE A 1 86 ? 12.110 3.694 -4.263 1.00 67.38 86 PHE A N 1
ATOM 681 C CA . PHE A 1 86 ? 12.616 3.106 -5.525 1.00 67.38 86 PHE A CA 1
ATOM 682 C C . PHE A 1 86 ? 13.931 2.314 -5.489 1.00 67.38 86 PHE A C 1
ATOM 684 O O . PHE A 1 86 ? 14.351 1.830 -6.536 1.00 67.38 86 PHE A O 1
ATOM 691 N N . GLY A 1 87 ? 14.511 2.052 -4.312 1.00 59.69 87 GLY A N 1
ATOM 692 C CA . GLY A 1 87 ? 15.510 0.988 -4.095 1.00 59.69 87 GLY A CA 1
ATOM 693 C C . GLY A 1 87 ? 16.669 0.903 -5.113 1.00 59.69 87 GLY A C 1
ATOM 694 O O . GLY A 1 87 ? 16.984 1.839 -5.838 1.00 59.69 87 GLY A O 1
ATOM 695 N N . THR A 1 88 ? 17.341 -0.251 -5.192 1.00 46.91 88 THR A N 1
ATOM 696 C CA . THR A 1 88 ? 18.445 -0.473 -6.153 1.00 46.91 88 THR A CA 1
ATOM 697 C C . THR A 1 88 ? 17.975 -0.628 -7.604 1.00 46.91 88 THR A C 1
ATOM 699 O O . THR A 1 88 ? 18.807 -0.629 -8.504 1.00 46.91 88 THR A O 1
ATOM 702 N N . ALA A 1 89 ? 16.667 -0.770 -7.841 1.00 48.88 89 ALA A N 1
ATOM 703 C CA . ALA A 1 89 ? 16.085 -0.878 -9.180 1.00 48.88 89 ALA A CA 1
ATOM 704 C C . ALA A 1 89 ? 15.994 0.485 -9.897 1.00 48.88 89 ALA A C 1
ATOM 706 O O . ALA A 1 89 ? 16.009 0.527 -11.122 1.00 48.88 89 ALA A O 1
ATOM 707 N N . GLY A 1 90 ? 15.978 1.598 -9.148 1.00 44.59 90 GLY A N 1
ATOM 708 C CA . GLY A 1 90 ? 16.063 2.964 -9.683 1.00 44.59 90 GLY A CA 1
ATOM 709 C C . GLY A 1 90 ? 17.487 3.431 -10.011 1.00 44.59 90 GLY A C 1
ATOM 710 O O . GLY A 1 90 ? 17.678 4.540 -10.515 1.00 44.59 90 GLY A O 1
ATOM 711 N N . ALA A 1 91 ? 18.512 2.604 -9.762 1.00 49.53 91 ALA A N 1
ATOM 712 C CA . ALA A 1 91 ? 19.819 2.844 -10.349 1.00 49.53 91 ALA A CA 1
ATOM 713 C C . ALA A 1 91 ? 19.684 2.598 -11.852 1.00 49.53 91 ALA A C 1
ATOM 715 O O . ALA A 1 91 ? 19.762 1.461 -12.313 1.00 49.53 91 ALA A O 1
ATOM 716 N N . VAL A 1 92 ? 19.499 3.671 -12.627 1.00 45.94 92 VAL A N 1
ATOM 717 C CA . VAL A 1 92 ? 19.882 3.662 -14.037 1.00 45.94 92 VAL A CA 1
ATOM 718 C C . VAL A 1 92 ? 21.321 3.173 -14.043 1.00 45.94 92 VAL A C 1
ATOM 720 O O . VAL A 1 92 ? 22.240 3.917 -13.696 1.00 45.94 92 VAL A O 1
ATOM 723 N N . VAL A 1 93 ? 21.516 1.896 -14.363 1.00 40.59 93 VAL A N 1
ATOM 724 C CA . VAL A 1 93 ? 22.837 1.350 -14.604 1.00 40.59 93 VAL A CA 1
ATOM 725 C C . VAL A 1 93 ? 23.334 2.152 -15.794 1.00 40.59 93 VAL A C 1
ATOM 727 O O . VAL A 1 93 ? 22.906 1.950 -16.930 1.00 40.59 93 VAL A O 1
ATOM 730 N N . GLY A 1 94 ? 24.201 3.127 -15.517 1.00 36.53 94 GLY A N 1
ATOM 731 C CA . GLY A 1 94 ? 25.100 3.735 -16.485 1.00 36.53 94 GLY A CA 1
ATOM 732 C C . GLY A 1 94 ? 26.081 2.667 -16.953 1.00 36.53 94 GLY A C 1
ATOM 733 O O . GLY A 1 94 ? 27.277 2.754 -16.707 1.00 36.53 94 GLY A O 1
ATOM 734 N N . GLY A 1 95 ? 25.545 1.607 -17.552 1.00 38.44 95 GLY A N 1
ATOM 735 C CA . GLY A 1 95 ? 26.279 0.544 -18.189 1.00 38.44 95 GLY A CA 1
ATOM 736 C C . GLY A 1 95 ? 26.759 1.092 -19.511 1.00 38.44 95 GLY A C 1
ATOM 737 O O . GLY A 1 95 ? 26.021 1.153 -20.491 1.00 38.44 95 GLY A O 1
ATOM 738 N N . ILE A 1 96 ? 28.005 1.538 -19.503 1.00 46.84 96 ILE A N 1
ATOM 739 C CA . ILE A 1 96 ? 28.864 1.519 -20.674 1.00 46.84 96 ILE A CA 1
ATOM 740 C C . ILE A 1 96 ? 28.827 0.113 -21.297 1.00 46.84 96 ILE A C 1
ATOM 742 O O . ILE A 1 96 ? 29.539 -0.791 -20.880 1.00 46.84 96 ILE A O 1
ATOM 746 N N . SER A 1 97 ? 27.990 -0.097 -22.302 1.00 44.34 97 SER A N 1
ATOM 747 C CA . SER A 1 97 ? 28.147 -1.221 -23.222 1.00 44.34 97 SER A CA 1
ATOM 748 C C . SER A 1 97 ? 27.616 -0.775 -24.569 1.00 44.34 97 SER A C 1
ATOM 750 O O . SER A 1 97 ? 26.413 -0.585 -24.740 1.00 44.34 97 SER A O 1
ATOM 752 N N . GLY A 1 98 ? 28.546 -0.522 -25.487 1.00 45.03 98 GLY A N 1
ATOM 753 C CA . GLY A 1 98 ? 28.225 -0.295 -26.881 1.00 45.03 98 GLY A CA 1
ATOM 754 C C . GLY A 1 98 ? 27.596 -1.554 -27.449 1.00 45.03 98 GLY A C 1
ATOM 755 O O . GLY A 1 98 ? 28.262 -2.572 -27.553 1.00 45.03 98 GLY A O 1
ATOM 756 N N . ASP A 1 99 ? 26.311 -1.473 -27.746 1.00 43.78 99 ASP A N 1
ATOM 757 C CA . ASP A 1 99 ? 25.681 -2.057 -28.921 1.00 43.78 99 ASP A CA 1
ATOM 758 C C . ASP A 1 99 ? 24.269 -1.463 -29.000 1.00 43.78 99 ASP A C 1
ATOM 760 O O . ASP A 1 99 ? 23.643 -1.192 -27.971 1.00 43.78 99 ASP A O 1
ATOM 764 N N . ASP A 1 100 ? 23.781 -1.205 -30.209 1.00 41.59 100 ASP A N 1
ATOM 765 C CA . ASP A 1 100 ? 22.516 -0.518 -30.516 1.00 41.59 100 ASP A CA 1
ATOM 766 C C . ASP A 1 100 ? 21.267 -1.370 -30.181 1.00 41.59 100 ASP A C 1
ATOM 768 O O . ASP A 1 100 ? 20.300 -1.474 -30.940 1.00 41.59 100 ASP A O 1
ATOM 772 N N . THR A 1 101 ? 21.233 -2.010 -29.013 1.00 40.50 101 THR A N 1
ATOM 773 C CA . THR A 1 101 ? 20.029 -2.662 -28.503 1.00 40.50 101 THR A CA 1
ATOM 774 C C . THR A 1 101 ? 19.189 -1.624 -27.780 1.00 40.50 101 THR A C 1
ATOM 776 O O . THR A 1 101 ? 19.501 -1.207 -26.665 1.00 40.50 101 THR A O 1
ATOM 779 N N . LYS A 1 102 ? 18.126 -1.182 -28.462 1.00 42.75 102 LYS A N 1
ATOM 780 C CA . LYS A 1 102 ? 17.031 -0.349 -27.949 1.00 42.75 102 LYS A CA 1
ATOM 781 C C . LYS A 1 102 ? 16.858 -0.558 -26.445 1.00 42.75 102 LYS A C 1
ATOM 783 O O . LYS A 1 102 ? 16.450 -1.638 -26.027 1.00 42.75 102 LYS A O 1
ATOM 788 N N . LYS A 1 103 ? 17.147 0.476 -25.648 1.00 42.88 103 LYS A N 1
ATOM 789 C CA . LYS A 1 103 ? 16.799 0.508 -24.225 1.00 42.88 103 LYS A CA 1
ATOM 790 C C . LYS A 1 103 ? 15.299 0.255 -24.136 1.00 42.88 103 LYS A C 1
ATOM 792 O O . LYS A 1 103 ? 14.510 1.152 -24.438 1.00 42.88 103 LYS A O 1
ATOM 797 N N . VAL A 1 104 ? 14.903 -0.972 -23.807 1.00 43.72 104 VAL A N 1
ATOM 798 C CA . VAL A 1 104 ? 13.524 -1.259 -23.433 1.00 43.72 104 VAL A CA 1
ATOM 799 C C . VAL A 1 104 ? 13.307 -0.395 -22.204 1.00 43.72 104 VAL A C 1
ATOM 801 O O . VAL A 1 104 ? 13.932 -0.612 -21.171 1.00 43.72 104 VAL A O 1
ATOM 804 N N . LYS A 1 105 ? 12.534 0.683 -22.351 1.00 51.12 105 LYS A N 1
ATOM 805 C CA . LYS A 1 105 ? 12.065 1.439 -21.198 1.00 51.12 105 LYS A CA 1
ATOM 806 C C . LYS A 1 105 ? 11.157 0.478 -20.448 1.00 51.12 105 LYS A C 1
ATOM 808 O O . LYS A 1 105 ? 10.013 0.282 -20.849 1.00 51.12 105 LYS A O 1
ATOM 813 N N . GLU A 1 106 ? 11.688 -0.191 -19.435 1.00 56.97 106 GLU A N 1
ATOM 814 C CA . GLU A 1 106 ? 10.858 -0.962 -18.526 1.00 56.97 106 GLU A CA 1
ATOM 815 C C . GLU A 1 106 ? 10.015 0.053 -17.751 1.00 56.97 106 GLU A C 1
ATOM 817 O O . GLU A 1 106 ? 10.502 0.840 -16.939 1.00 56.97 106 GLU A O 1
ATOM 822 N N . HIS A 1 107 ? 8.739 0.138 -18.125 1.00 66.56 107 HIS A N 1
ATOM 823 C CA . HIS A 1 107 ? 7.770 1.003 -17.474 1.00 66.56 107 HIS A CA 1
ATOM 824 C C . HIS A 1 107 ? 7.327 0.322 -16.179 1.00 66.56 107 HIS A C 1
ATOM 826 O O . HIS A 1 107 ? 6.288 -0.335 -16.141 1.00 66.56 107 HIS A O 1
ATOM 832 N N . HIS A 1 108 ? 8.141 0.445 -15.130 1.00 80.75 108 HIS A N 1
ATOM 833 C CA . HIS A 1 108 ? 7.778 -0.044 -13.804 1.00 80.75 108 HIS A CA 1
ATOM 834 C C . HIS A 1 108 ? 6.689 0.849 -13.215 1.00 80.75 108 HIS A C 1
ATOM 836 O O . HIS A 1 108 ? 6.889 2.050 -13.009 1.00 80.75 108 HIS A O 1
ATOM 842 N N . PHE A 1 109 ? 5.532 0.246 -12.954 1.00 87.69 109 PHE A N 1
ATOM 843 C CA . PHE A 1 109 ? 4.447 0.885 -12.229 1.00 87.69 109 PHE A CA 1
ATOM 844 C C . PHE A 1 109 ? 4.618 0.618 -10.744 1.00 87.69 109 PHE A C 1
ATOM 846 O O . PHE A 1 109 ? 4.759 -0.522 -10.306 1.00 87.69 109 PHE A O 1
ATOM 853 N N . TYR A 1 110 ? 4.567 1.685 -9.967 1.00 89.88 110 TYR A N 1
ATOM 854 C CA . TYR A 1 110 ? 4.690 1.637 -8.527 1.00 89.88 110 TYR A CA 1
ATOM 855 C C . TYR A 1 110 ? 3.361 1.963 -7.885 1.00 89.88 110 TYR A C 1
ATOM 857 O O . TYR A 1 110 ? 2.670 2.887 -8.310 1.00 89.88 110 TYR A O 1
ATOM 865 N N . PHE A 1 111 ? 3.044 1.227 -6.830 1.00 93.00 111 PHE A N 1
ATOM 866 C CA . PHE A 1 111 ? 1.914 1.489 -5.961 1.00 93.00 111 PHE A CA 1
ATOM 867 C C . PHE A 1 111 ? 2.443 1.742 -4.553 1.00 93.00 111 PHE A C 1
ATOM 869 O O . PHE A 1 111 ? 3.056 0.862 -3.953 1.00 93.00 111 PHE A O 1
ATOM 876 N N . ILE A 1 112 ? 2.263 2.960 -4.050 1.00 92.88 112 ILE A N 1
ATOM 877 C CA . ILE A 1 112 ? 2.834 3.406 -2.778 1.00 92.88 112 ILE A CA 1
ATOM 878 C C . ILE A 1 112 ? 1.713 3.931 -1.899 1.00 92.88 112 ILE A C 1
ATOM 880 O O . ILE A 1 112 ? 0.908 4.757 -2.336 1.00 92.88 112 ILE A O 1
ATOM 884 N N . ILE A 1 113 ? 1.678 3.455 -0.661 1.00 93.69 113 ILE A N 1
ATOM 885 C CA . ILE A 1 113 ? 0.709 3.863 0.352 1.00 93.69 113 ILE A CA 1
ATOM 886 C C . ILE A 1 113 ? 1.495 4.490 1.499 1.00 93.69 113 ILE A C 1
ATOM 888 O O . ILE A 1 113 ? 2.263 3.792 2.157 1.00 93.69 113 ILE A O 1
ATOM 892 N N . SER A 1 114 ? 1.313 5.787 1.736 1.00 92.69 114 SER A N 1
ATOM 893 C CA . SER A 1 114 ? 1.814 6.456 2.939 1.00 92.69 114 SER A CA 1
ATOM 894 C C . SER A 1 114 ? 0.772 6.401 4.040 1.00 92.69 114 SER A C 1
ATOM 896 O O . SER A 1 114 ? -0.422 6.566 3.785 1.00 92.69 114 SER A O 1
ATOM 898 N N . TYR A 1 115 ? 1.229 6.170 5.264 1.00 93.00 115 TYR A N 1
ATOM 899 C CA . TYR A 1 115 ? 0.363 6.043 6.421 1.00 93.00 115 TYR A CA 1
ATOM 900 C C . TYR A 1 115 ? 1.062 6.484 7.703 1.00 93.00 115 TYR A C 1
ATOM 902 O O . TYR A 1 115 ? 2.288 6.466 7.795 1.00 93.00 115 TYR A O 1
ATOM 910 N N . THR A 1 116 ? 0.274 6.836 8.708 1.00 92.31 116 THR A N 1
ATOM 911 C CA . THR A 1 116 ? 0.759 7.087 10.063 1.00 92.31 116 THR A CA 1
ATOM 912 C C . THR A 1 116 ? 0.728 5.783 10.860 1.00 92.31 116 THR A C 1
ATOM 914 O O . THR A 1 116 ? -0.315 5.123 10.975 1.00 92.31 116 THR A O 1
ATOM 917 N N . ASN A 1 117 ? 1.889 5.370 11.371 1.00 87.75 117 ASN A N 1
ATOM 918 C CA . ASN A 1 117 ? 2.026 4.139 12.148 1.00 87.75 117 ASN A CA 1
ATOM 919 C C . ASN A 1 117 ? 1.506 4.311 13.595 1.00 87.75 117 ASN A C 1
ATOM 921 O O . ASN A 1 117 ? 1.024 5.374 13.984 1.00 87.75 117 ASN A O 1
ATOM 925 N N . SER A 1 118 ? 1.585 3.251 14.405 1.00 84.75 118 SER A N 1
ATOM 926 C CA . SER A 1 118 ? 1.148 3.278 15.811 1.00 84.75 118 SER A CA 1
ATOM 927 C C . SER A 1 118 ? 1.904 4.285 16.679 1.00 84.75 118 SER A C 1
ATOM 929 O O . SER A 1 118 ? 1.360 4.750 17.677 1.00 84.75 118 SER A O 1
ATOM 931 N N . ASP A 1 119 ? 3.126 4.637 16.287 1.00 87.31 119 ASP A N 1
ATOM 932 C CA . ASP A 1 119 ? 3.997 5.580 16.988 1.00 87.31 119 ASP A CA 1
ATOM 933 C C . ASP A 1 119 ? 3.786 7.028 16.510 1.00 87.31 119 ASP A C 1
ATOM 935 O O . ASP A 1 119 ? 4.506 7.938 16.911 1.00 87.31 119 ASP A O 1
ATOM 939 N N . SER A 1 120 ? 2.749 7.265 15.693 1.00 84.75 120 SER A N 1
ATOM 940 C CA . SER A 1 120 ? 2.437 8.561 15.075 1.00 84.75 120 SER A CA 1
ATOM 941 C C . SER A 1 120 ? 3.520 9.078 14.121 1.00 84.75 120 SER A C 1
ATOM 943 O O . SER A 1 120 ? 3.608 10.280 13.872 1.00 84.75 120 SER A O 1
ATOM 945 N N . GLU A 1 121 ? 4.327 8.176 13.561 1.00 88.25 121 GLU A N 1
ATOM 946 C CA . GLU A 1 121 ? 5.354 8.503 12.575 1.00 88.25 121 GLU A CA 1
ATOM 947 C C . GLU A 1 121 ? 4.863 8.233 11.148 1.00 88.25 121 GLU A C 1
ATOM 949 O O . GLU A 1 121 ? 4.142 7.263 10.880 1.00 88.25 121 GLU A O 1
ATOM 954 N N . ASP A 1 122 ? 5.298 9.079 10.213 1.00 88.88 122 ASP A N 1
ATOM 955 C CA . ASP A 1 122 ? 5.045 8.895 8.787 1.00 88.88 122 ASP A CA 1
ATOM 956 C C . ASP A 1 122 ? 5.830 7.686 8.268 1.00 88.88 122 ASP A C 1
ATOM 958 O O . ASP A 1 122 ? 7.059 7.639 8.303 1.00 88.88 122 ASP A O 1
ATOM 962 N N . SER A 1 123 ? 5.101 6.699 7.762 1.00 89.38 123 SER A N 1
ATOM 963 C CA . SER A 1 123 ? 5.620 5.468 7.173 1.00 89.38 123 SER A CA 1
ATOM 964 C C . SER A 1 123 ? 5.040 5.269 5.773 1.00 89.38 123 SER A C 1
ATOM 966 O O . SER A 1 123 ? 4.096 5.947 5.355 1.00 89.38 123 SER A O 1
ATOM 968 N N . TYR A 1 124 ? 5.601 4.335 5.012 1.00 91.06 124 TYR A N 1
ATOM 969 C CA . TYR A 1 124 ? 5.065 3.964 3.709 1.00 91.06 124 TYR A CA 1
ATOM 970 C C . TYR A 1 124 ? 5.230 2.470 3.436 1.00 91.06 124 TYR A C 1
ATOM 972 O O . TYR A 1 124 ? 6.001 1.784 4.101 1.00 91.06 124 TYR A O 1
ATOM 980 N N . ILE A 1 125 ? 4.451 1.977 2.475 1.00 92.00 125 ILE A N 1
ATOM 981 C CA . ILE A 1 125 ? 4.598 0.647 1.887 1.00 92.00 125 ILE A CA 1
ATOM 982 C C . ILE A 1 125 ? 4.682 0.816 0.378 1.00 92.00 125 ILE A C 1
ATOM 984 O O . ILE A 1 125 ? 3.768 1.372 -0.239 1.00 92.00 125 ILE A O 1
ATOM 988 N N . GLN A 1 126 ? 5.766 0.324 -0.209 1.00 92.12 126 GLN A N 1
ATOM 989 C CA . GLN A 1 126 ? 6.028 0.385 -1.634 1.00 92.12 126 GLN A CA 1
ATOM 990 C C . GLN A 1 126 ? 5.872 -0.985 -2.300 1.00 92.12 126 GLN A C 1
ATOM 992 O O . GLN A 1 126 ? 6.518 -1.974 -1.939 1.00 92.12 126 GLN A O 1
ATOM 997 N N . PHE A 1 127 ? 5.071 -1.003 -3.358 1.00 92.00 127 PHE A N 1
ATOM 998 C CA . PHE A 1 127 ? 4.895 -2.142 -4.238 1.00 92.00 127 PHE A CA 1
ATOM 999 C C . PHE A 1 127 ? 5.224 -1.801 -5.692 1.00 92.00 127 PHE A C 1
ATOM 1001 O O . PHE A 1 127 ? 5.141 -0.650 -6.124 1.00 92.00 127 PHE A O 1
ATOM 1008 N N . GLU A 1 128 ? 5.530 -2.836 -6.459 1.00 90.44 128 GLU A N 1
ATOM 1009 C CA . GLU A 1 128 ? 5.590 -2.834 -7.913 1.00 90.44 128 GLU A CA 1
ATOM 1010 C C . GLU A 1 128 ? 4.385 -3.601 -8.476 1.00 90.44 128 GLU A C 1
ATOM 1012 O O . GLU A 1 128 ? 4.119 -4.752 -8.102 1.00 90.44 128 GLU A O 1
ATOM 1017 N N . ASP A 1 129 ? 3.657 -2.963 -9.391 1.00 90.06 129 ASP A N 1
ATOM 1018 C CA . ASP A 1 129 ? 2.611 -3.608 -10.177 1.00 90.06 129 ASP A CA 1
ATOM 1019 C C . ASP A 1 129 ? 3.220 -4.239 -11.432 1.00 90.06 129 ASP A C 1
ATOM 1021 O O . ASP A 1 129 ? 3.309 -3.631 -12.497 1.00 90.06 129 ASP A O 1
ATOM 1025 N N . THR A 1 130 ? 3.635 -5.497 -11.297 1.00 84.31 130 THR A N 1
ATOM 1026 C CA . THR A 1 130 ? 4.205 -6.283 -12.400 1.00 84.31 130 THR A CA 1
ATOM 1027 C C . THR A 1 130 ? 3.155 -6.759 -13.405 1.00 84.31 130 THR A C 1
ATOM 1029 O O . THR A 1 130 ? 3.506 -7.266 -14.470 1.00 84.31 130 THR A O 1
ATOM 1032 N N . ARG A 1 131 ? 1.861 -6.643 -13.076 1.00 79.94 131 ARG A N 1
ATOM 1033 C CA . ARG A 1 131 ? 0.752 -7.170 -13.888 1.00 79.94 131 ARG A CA 1
ATOM 1034 C C . ARG A 1 131 ? -0.003 -6.069 -14.622 1.00 79.94 131 ARG A C 1
ATOM 1036 O O . ARG A 1 131 ? -0.604 -6.351 -15.657 1.00 79.94 131 ARG A O 1
ATOM 1043 N N . VAL A 1 132 ? 0.005 -4.853 -14.076 1.00 81.00 132 VAL A N 1
ATOM 1044 C CA . VAL A 1 132 ? -0.662 -3.645 -14.584 1.00 81.00 132 VAL A CA 1
ATOM 1045 C C . VAL A 1 132 ? -2.135 -3.924 -14.917 1.00 81.00 132 VAL A C 1
ATOM 1047 O O . VAL A 1 132 ? -2.669 -3.487 -15.936 1.00 81.00 132 VAL A O 1
ATOM 1050 N N . TYR A 1 133 ? -2.804 -4.724 -14.075 1.00 78.50 133 TYR A N 1
ATOM 1051 C CA . TYR A 1 133 ? -4.145 -5.237 -14.368 1.00 78.50 133 TYR A CA 1
ATOM 1052 C C . TYR A 1 133 ? -5.245 -4.371 -13.746 1.00 78.50 133 TYR A C 1
ATOM 1054 O O . TYR A 1 133 ? -6.030 -3.738 -14.460 1.00 78.50 133 TYR A O 1
ATOM 1062 N N . ARG A 1 134 ? -5.333 -4.326 -12.410 1.00 85.56 134 ARG A N 1
ATOM 1063 C CA . ARG A 1 134 ? -6.309 -3.500 -11.678 1.00 85.56 134 ARG A CA 1
ATOM 1064 C C . ARG A 1 134 ? -5.649 -2.462 -10.778 1.00 85.56 134 ARG A C 1
ATOM 1066 O O . ARG A 1 134 ? -6.399 -1.728 -10.136 1.00 85.56 134 ARG A O 1
ATOM 1073 N N . GLY A 1 135 ? -4.321 -2.332 -10.787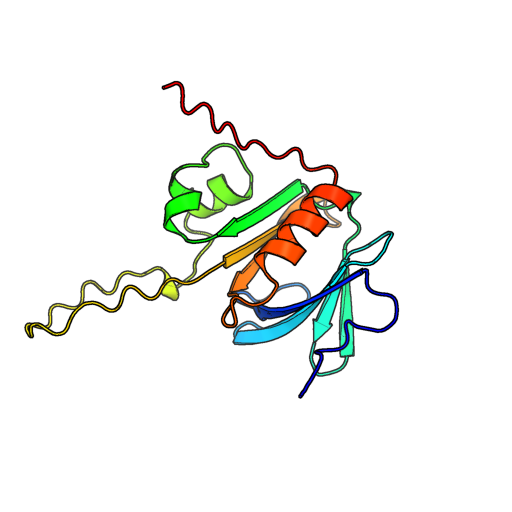 1.00 88.38 135 GLY A N 1
ATOM 1074 C CA . GLY A 1 135 ? -3.566 -1.390 -9.959 1.00 88.38 135 GLY A CA 1
ATOM 1075 C C . GLY A 1 135 ? -4.144 0.021 -9.927 1.00 88.38 135 GLY A C 1
ATOM 1076 O O . GLY A 1 135 ? -4.538 0.493 -8.864 1.00 88.38 135 GLY A O 1
ATOM 1077 N N . LEU A 1 136 ? -4.347 0.640 -11.097 1.00 90.19 136 LEU A N 1
ATOM 1078 C CA . LEU A 1 136 ? -4.932 1.985 -11.196 1.00 90.19 136 LEU A CA 1
ATOM 1079 C C . LEU A 1 136 ? -6.354 2.073 -10.612 1.00 90.19 136 LEU A C 1
ATOM 1081 O O . LEU A 1 136 ? -6.724 3.047 -9.956 1.00 90.19 136 LEU A O 1
ATOM 1085 N N . LYS A 1 137 ? -7.190 1.057 -10.859 1.00 92.31 137 LYS A N 1
ATOM 1086 C CA . LYS A 1 137 ? -8.566 1.025 -10.333 1.00 92.31 137 LYS A CA 1
ATOM 1087 C C . LYS A 1 137 ? -8.561 0.864 -8.815 1.00 92.31 137 LYS A C 1
ATOM 1089 O O . LYS A 1 137 ? -9.357 1.510 -8.139 1.00 92.31 137 LYS A O 1
ATOM 1094 N N . LEU A 1 138 ? -7.671 0.019 -8.297 1.00 93.94 138 LEU A N 1
ATOM 1095 C CA . LEU A 1 138 ? -7.495 -0.208 -6.870 1.00 93.94 138 LEU A CA 1
ATOM 1096 C C . LEU A 1 138 ? -6.984 1.060 -6.183 1.00 93.94 138 LEU A C 1
ATOM 1098 O O . LEU A 1 138 ? -7.587 1.487 -5.205 1.00 93.94 138 LEU A O 1
ATOM 1102 N N . SER A 1 139 ? -5.956 1.717 -6.724 1.00 93.62 139 SER A N 1
ATOM 1103 C CA . SER A 1 139 ? -5.405 2.947 -6.147 1.00 93.62 139 SER A CA 1
ATOM 1104 C C . SER A 1 139 ? -6.413 4.093 -6.138 1.00 93.62 139 SER A C 1
ATOM 1106 O O . SER A 1 139 ? -6.513 4.817 -5.152 1.00 93.62 139 SER A O 1
ATOM 1108 N N . ASN A 1 140 ? -7.193 4.255 -7.212 1.00 93.56 140 ASN A N 1
ATOM 1109 C CA . ASN A 1 140 ? -8.230 5.285 -7.269 1.00 93.56 140 ASN A CA 1
ATOM 1110 C C . ASN A 1 140 ? -9.344 5.008 -6.258 1.00 93.56 140 ASN A C 1
ATOM 1112 O O . ASN A 1 140 ? -9.806 5.935 -5.596 1.00 93.56 140 ASN A O 1
ATOM 1116 N N . LYS A 1 141 ? -9.734 3.737 -6.093 1.00 94.31 141 LYS A N 1
ATOM 1117 C CA . LYS A 1 141 ? -10.728 3.368 -5.085 1.00 94.31 141 LYS A CA 1
ATOM 1118 C C . LYS A 1 141 ? -10.202 3.560 -3.664 1.00 94.31 141 LYS A C 1
ATOM 1120 O O . LYS A 1 141 ? -10.950 4.015 -2.809 1.00 94.31 141 LYS A O 1
ATOM 1125 N N . LEU A 1 142 ? -8.923 3.274 -3.423 1.00 95.19 142 LEU A N 1
ATOM 1126 C CA . LEU A 1 142 ? -8.281 3.529 -2.135 1.00 95.19 142 LEU A CA 1
ATOM 1127 C C . LEU A 1 142 ? -8.290 5.0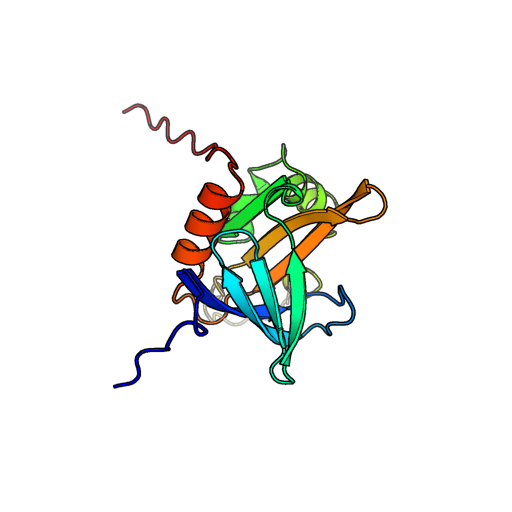23 -1.794 1.00 95.19 142 LEU A C 1
ATOM 1129 O O . LEU A 1 142 ? -8.693 5.386 -0.698 1.00 95.19 142 LEU A O 1
ATOM 1133 N N . LYS A 1 143 ? -7.930 5.893 -2.745 1.00 93.75 143 LYS A N 1
ATOM 1134 C CA . LYS A 1 143 ? -7.988 7.353 -2.548 1.00 93.75 143 LYS A CA 1
ATOM 1135 C C . LYS A 1 143 ? -9.388 7.839 -2.179 1.00 93.75 143 LYS A C 1
ATOM 1137 O O . LYS A 1 143 ? -9.520 8.658 -1.277 1.00 93.75 143 LYS A O 1
ATOM 1142 N N . GLU A 1 144 ? -10.414 7.321 -2.858 1.00 93.12 144 GLU A N 1
ATOM 1143 C CA . GLU A 1 144 ? -11.817 7.629 -2.557 1.00 93.12 144 GLU A CA 1
ATOM 1144 C C . GLU A 1 144 ? -12.181 7.228 -1.119 1.00 93.12 144 GLU A C 1
ATOM 1146 O O . GLU A 1 144 ? -12.745 8.034 -0.385 1.00 93.12 144 GLU A O 1
ATOM 1151 N N . LEU A 1 145 ? -11.819 6.010 -0.702 1.00 93.25 145 LEU A N 1
ATOM 1152 C CA . LEU A 1 145 ? -12.131 5.483 0.632 1.00 93.25 145 LEU A CA 1
ATOM 1153 C C . LEU A 1 145 ? -11.334 6.172 1.751 1.00 93.25 145 LEU A C 1
ATOM 1155 O O . LEU A 1 145 ? -11.849 6.340 2.850 1.00 93.25 145 LEU A O 1
ATOM 1159 N N . SER A 1 146 ? -10.115 6.625 1.458 1.00 91.00 146 SER A N 1
ATOM 1160 C CA . SER A 1 146 ? -9.268 7.399 2.375 1.00 91.00 146 SER A CA 1
ATOM 1161 C C . SER A 1 146 ? -9.549 8.903 2.367 1.00 91.00 146 SER A C 1
ATOM 1163 O O . SER A 1 146 ? -8.848 9.650 3.041 1.00 91.00 146 SER A O 1
ATOM 1165 N N . ASN A 1 147 ? -10.547 9.375 1.607 1.00 88.50 147 ASN A N 1
ATOM 1166 C CA . ASN A 1 147 ? -10.857 10.800 1.444 1.00 88.50 147 ASN A CA 1
ATOM 1167 C C . ASN A 1 147 ? -9.637 11.653 1.021 1.00 88.50 147 ASN A C 1
ATOM 1169 O O . ASN A 1 147 ? -9.518 12.834 1.358 1.00 88.50 147 ASN A O 1
ATOM 1173 N N . ILE A 1 148 ? -8.714 11.053 0.265 1.00 80.56 148 ILE A N 1
ATOM 1174 C CA . ILE A 1 148 ? -7.547 11.746 -0.278 1.00 80.56 148 ILE A CA 1
ATOM 1175 C C . ILE A 1 148 ? -8.019 12.485 -1.523 1.00 80.56 148 ILE A C 1
ATOM 1177 O O . ILE A 1 148 ? -8.298 11.876 -2.559 1.00 80.56 148 ILE A O 1
ATOM 1181 N N . GLN A 1 149 ? -8.130 13.810 -1.426 1.00 61.34 149 GLN A N 1
ATOM 1182 C CA . GLN A 1 149 ? -8.520 14.629 -2.566 1.00 61.34 149 GLN A CA 1
ATOM 1183 C C . GLN A 1 149 ? -7.513 14.445 -3.706 1.00 61.34 149 GLN A C 1
ATOM 1185 O O . GLN A 1 149 ? -6.307 14.642 -3.539 1.00 61.34 149 GLN A O 1
ATOM 1190 N N . ASN A 1 150 ? -8.009 14.064 -4.885 1.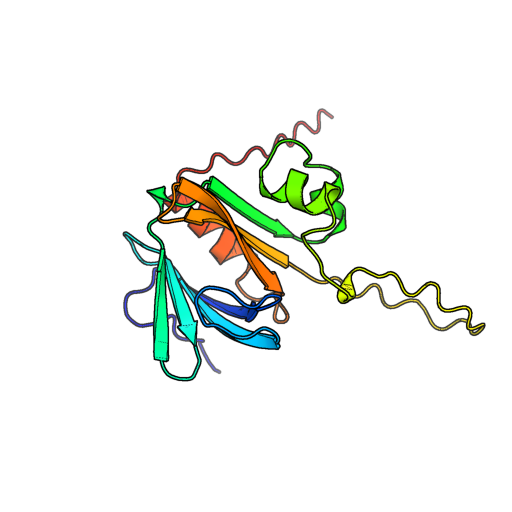00 50.03 150 ASN A N 1
ATOM 1191 C CA . ASN A 1 150 ? -7.204 14.050 -6.097 1.00 50.03 150 ASN A CA 1
ATOM 1192 C C . ASN A 1 150 ? -6.787 15.491 -6.420 1.00 50.03 150 ASN A C 1
ATOM 1194 O O . ASN A 1 150 ? -7.532 16.222 -7.063 1.00 50.03 150 ASN A O 1
ATOM 1198 N N . MET A 1 151 ? -5.576 15.897 -6.037 1.00 44.81 151 MET A N 1
ATOM 1199 C CA . MET A 1 151 ? -4.901 17.017 -6.696 1.00 44.81 151 MET A CA 1
ATOM 1200 C C . MET A 1 151 ? -4.420 16.556 -8.076 1.00 44.81 151 MET A C 1
ATOM 1202 O O . MET A 1 151 ? -3.225 16.407 -8.320 1.00 44.81 151 MET A O 1
ATOM 1206 N N . SER A 1 152 ? -5.359 16.290 -8.980 1.00 39.94 152 SER A N 1
ATOM 1207 C CA . SER A 1 152 ? -5.101 16.356 -10.413 1.00 39.94 152 SER A CA 1
ATOM 1208 C C . SER A 1 152 ? -5.583 17.722 -10.886 1.00 39.94 152 SER A C 1
ATOM 1210 O O . SER A 1 152 ? -6.684 17.839 -11.419 1.00 39.94 152 SER A O 1
ATOM 1212 N N . ASN A 1 153 ? -4.764 18.760 -10.690 1.00 36.44 153 ASN A N 1
ATOM 1213 C CA . ASN A 1 153 ? -4.882 19.961 -11.513 1.00 36.44 153 ASN A CA 1
ATOM 1214 C C . ASN A 1 153 ? -4.461 19.560 -12.927 1.00 36.44 153 ASN A C 1
ATOM 1216 O O . ASN A 1 153 ? -3.292 19.650 -13.289 1.00 36.44 153 ASN A O 1
ATOM 1220 N N . THR A 1 154 ? -5.416 19.059 -13.705 1.00 43.06 154 THR A N 1
ATOM 1221 C CA . THR A 1 154 ? -5.307 19.069 -15.163 1.00 43.06 154 THR A CA 1
ATOM 1222 C C . THR A 1 154 ? -5.981 20.348 -15.640 1.00 43.06 154 THR A C 1
ATOM 1224 O O . THR A 1 154 ? -7.023 20.305 -16.281 1.00 43.06 154 THR A O 1
ATOM 1227 N N . ASP A 1 155 ? -5.395 21.494 -15.295 1.00 36.38 155 ASP A N 1
ATOM 1228 C CA . ASP A 1 155 ? -5.660 22.734 -16.019 1.00 36.38 155 ASP A CA 1
ATOM 1229 C C . ASP A 1 155 ? -4.742 22.740 -17.241 1.00 36.38 155 ASP A C 1
ATOM 1231 O O . ASP A 1 155 ? -3.707 23.405 -17.281 1.00 36.38 155 ASP A O 1
ATOM 1235 N N . VAL A 1 156 ? -5.104 21.944 -18.249 1.00 43.75 156 VAL A N 1
ATOM 1236 C CA . VAL A 1 156 ? -4.675 22.234 -19.617 1.00 43.75 156 VAL A CA 1
ATOM 1237 C C . VAL A 1 156 ? -5.678 23.252 -20.141 1.00 43.75 156 VAL A C 1
ATOM 1239 O O . VAL A 1 156 ? -6.722 22.897 -20.685 1.00 43.75 156 VAL A O 1
ATOM 1242 N N . HIS A 1 157 ? -5.383 24.529 -19.910 1.00 33.88 157 HIS A N 1
ATOM 1243 C CA . HIS A 1 157 ? -5.999 25.597 -20.682 1.00 33.88 157 HIS A CA 1
ATOM 1244 C C . HIS A 1 157 ? -5.514 25.469 -22.134 1.00 33.88 157 HIS A C 1
ATOM 1246 O O . HIS A 1 157 ? -4.309 25.508 -22.388 1.00 33.88 157 HIS A O 1
ATOM 1252 N N . LEU A 1 158 ? -6.467 25.250 -23.047 1.00 41.44 158 LEU A N 1
ATOM 1253 C CA . LEU A 1 158 ? -6.306 25.447 -24.491 1.00 41.44 158 LEU A CA 1
ATOM 1254 C C . LEU A 1 158 ? -5.963 26.907 -24.808 1.00 41.44 158 LEU A C 1
ATOM 1256 O O . LEU A 1 158 ? -6.509 27.794 -24.109 1.00 41.44 158 LEU A O 1
#

Radius of gyration: 16.79 Å; chains: 1; bounding box: 45×44×48 Å